Protein AF-A0A2R6AC79-F1 (afdb_monomer)

pLDDT: mean 84.46, std 10.65, range [37.09, 95.75]

Organism: NCBI:txid1978156

Radius of gyration: 19.35 Å; Cα contacts (8 Å, |Δi|>4): 70; chains: 1; bounding box: 41×44×39 Å

Sequence (131 aa):
MLLIPRFFLTGAALAYVLARVIGFLVTGPPVYKMGLLKVDIKSYVKILLTSVSVILSVLLVENLTRFAWWLLPLYLIIGSISGILMAKIVRLFNEDDYETIMDALPKELRLFAKYLWLKLDFPLPSSKKDA

Structure (mmCIF, N/CA/C/O backbone):
data_AF-A0A2R6AC79-F1
#
_entry.id   AF-A0A2R6AC79-F1
#
loop_
_atom_site.group_PDB
_atom_site.id
_atom_site.type_symbol
_atom_site.label_atom_id
_atom_site.label_alt_id
_atom_site.label_comp_id
_atom_site.label_asym_id
_atom_site.label_entity_id
_atom_site.label_seq_id
_atom_site.pdbx_PDB_ins_code
_atom_site.Cartn_x
_atom_site.Cartn_y
_atom_site.Cartn_z
_atom_site.occupancy
_atom_site.B_iso_or_equiv
_atom_site.auth_seq_id
_atom_site.auth_comp_id
_atom_site.auth_asym_id
_atom_site.auth_atom_id
_atom_site.pdbx_PDB_model_num
ATOM 1 N N . MET A 1 1 ? 3.717 24.393 -10.663 1.00 54.47 1 MET A N 1
ATOM 2 C CA . MET A 1 1 ? 4.168 24.398 -12.076 1.00 54.47 1 MET A CA 1
ATOM 3 C C . MET A 1 1 ? 5.654 24.062 -12.278 1.00 54.47 1 MET A C 1
ATOM 5 O O . MET A 1 1 ? 6.033 23.852 -13.416 1.00 54.47 1 MET A O 1
ATOM 9 N N . LEU A 1 2 ? 6.485 23.921 -11.230 1.00 65.06 2 LEU A N 1
ATOM 10 C CA . LEU A 1 2 ? 7.940 23.709 -11.376 1.00 65.06 2 LEU A CA 1
ATOM 11 C C . LEU A 1 2 ? 8.381 22.369 -12.014 1.00 65.06 2 LEU A C 1
ATOM 13 O O . LEU A 1 2 ? 9.439 22.326 -12.629 1.00 65.06 2 LEU A O 1
ATOM 17 N N . LEU A 1 3 ? 7.609 21.278 -11.883 1.00 62.75 3 LEU A N 1
ATOM 18 C CA . LEU A 1 3 ? 8.014 19.947 -12.383 1.00 62.75 3 LEU A CA 1
ATOM 19 C C . LEU A 1 3 ? 7.627 19.675 -13.848 1.00 62.75 3 LEU A C 1
ATOM 21 O O . LEU A 1 3 ? 8.265 18.859 -14.511 1.00 62.75 3 LEU A O 1
ATOM 25 N N . ILE A 1 4 ? 6.589 20.345 -14.356 1.00 64.94 4 ILE A N 1
ATOM 26 C CA . ILE A 1 4 ? 6.013 20.083 -15.687 1.00 64.94 4 ILE A CA 1
ATOM 27 C C . ILE A 1 4 ? 7.007 20.386 -16.825 1.00 64.94 4 ILE A C 1
ATOM 29 O O . ILE A 1 4 ? 7.133 19.548 -17.713 1.00 64.94 4 ILE A O 1
ATOM 33 N N . PRO A 1 5 ? 7.781 21.490 -16.798 1.00 72.69 5 PRO A N 1
ATOM 34 C CA . PRO A 1 5 ? 8.714 21.804 -17.881 1.00 72.69 5 PRO A CA 1
ATOM 35 C C . PRO A 1 5 ? 9.857 20.793 -18.030 1.00 72.69 5 PRO A C 1
ATOM 37 O O . PRO A 1 5 ? 10.443 20.691 -19.100 1.00 72.69 5 PRO A O 1
ATOM 40 N N . ARG A 1 6 ? 10.200 20.063 -16.958 1.00 75.25 6 ARG A N 1
ATOM 41 C CA . ARG A 1 6 ? 11.375 19.177 -16.916 1.00 75.25 6 ARG A CA 1
ATOM 42 C C . ARG A 1 6 ? 11.030 17.694 -17.043 1.00 75.25 6 ARG A C 1
ATOM 44 O O . ARG A 1 6 ? 11.844 16.927 -17.539 1.00 75.25 6 ARG A O 1
ATOM 51 N N . PHE A 1 7 ? 9.835 17.299 -16.605 1.00 79.06 7 PHE A N 1
ATOM 52 C CA . PHE A 1 7 ? 9.407 15.897 -16.558 1.00 79.06 7 PHE A CA 1
ATOM 53 C C . PHE A 1 7 ? 8.076 15.637 -17.285 1.00 79.06 7 PHE A C 1
ATOM 55 O O . PHE A 1 7 ? 7.548 14.530 -17.195 1.00 79.06 7 PHE A O 1
ATOM 62 N N . PHE A 1 8 ? 7.520 16.636 -17.985 1.00 83.56 8 PHE A N 1
ATOM 63 C CA . PHE A 1 8 ? 6.291 16.545 -18.785 1.00 83.56 8 PHE A CA 1
ATOM 64 C C . PHE A 1 8 ? 5.143 15.834 -18.036 1.00 83.56 8 PHE A C 1
ATOM 66 O O . PHE A 1 8 ? 4.748 16.261 -16.947 1.00 83.56 8 PHE A O 1
ATOM 73 N N . LEU A 1 9 ? 4.626 14.737 -18.601 1.00 84.12 9 LEU A N 1
ATOM 74 C CA . LEU A 1 9 ? 3.552 13.907 -18.046 1.00 84.12 9 LEU A CA 1
ATOM 75 C C . LEU A 1 9 ? 3.905 13.325 -16.671 1.00 84.12 9 LEU A C 1
ATOM 77 O O . LEU A 1 9 ? 3.085 13.376 -15.755 1.00 84.12 9 LEU A O 1
ATOM 81 N N . THR A 1 10 ? 5.136 12.845 -16.489 1.00 86.38 10 THR A N 1
ATOM 82 C CA . THR A 1 10 ? 5.609 12.323 -15.198 1.00 86.38 10 THR A CA 1
ATOM 83 C C . THR A 1 10 ? 5.655 13.431 -14.149 1.00 86.38 10 THR A C 1
ATOM 85 O O . THR A 1 10 ? 5.266 13.226 -13.001 1.00 86.38 10 THR A O 1
ATOM 88 N N . GLY A 1 11 ? 6.059 14.638 -14.554 1.00 85.06 11 GLY A N 1
ATOM 89 C C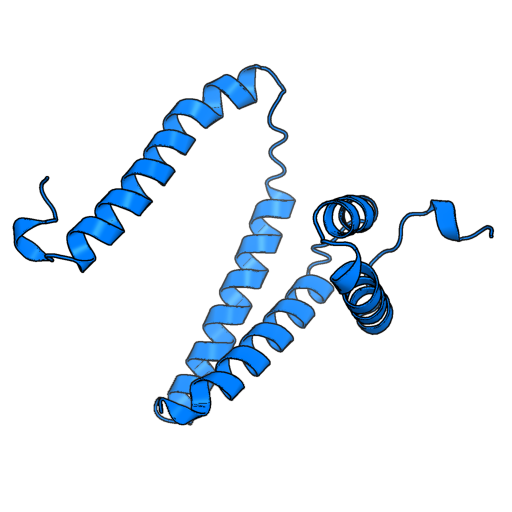A . GLY A 1 11 ? 6.055 15.821 -13.695 1.00 85.06 11 GLY A CA 1
ATOM 90 C C . GLY A 1 11 ? 4.652 16.225 -13.248 1.00 85.06 11 GLY A C 1
ATOM 91 O O . GLY A 1 11 ? 4.461 16.580 -12.084 1.00 85.06 11 GLY A O 1
ATOM 92 N N . ALA A 1 12 ? 3.665 16.135 -14.142 1.00 86.25 12 ALA A N 1
ATOM 93 C CA . ALA A 1 12 ? 2.263 16.391 -13.816 1.00 86.25 12 ALA A CA 1
ATOM 94 C C . ALA A 1 12 ? 1.690 15.334 -12.854 1.00 86.25 12 ALA A C 1
ATOM 96 O O . ALA A 1 12 ? 1.057 15.695 -11.861 1.00 86.25 12 ALA A O 1
ATOM 97 N N . ALA A 1 13 ? 1.968 14.047 -13.090 1.00 88.06 13 ALA A N 1
ATOM 98 C CA . ALA A 1 13 ? 1.549 12.959 -12.205 1.00 88.06 13 ALA A CA 1
ATOM 99 C C . ALA A 1 13 ? 2.164 13.090 -10.799 1.00 88.06 13 ALA A C 1
ATOM 101 O O . ALA A 1 13 ? 1.452 12.998 -9.798 1.00 88.06 13 ALA A O 1
ATOM 102 N N . LEU A 1 14 ? 3.464 13.389 -10.712 1.00 87.62 14 LEU A N 1
ATOM 103 C CA . LEU A 1 14 ? 4.142 13.645 -9.438 1.00 87.62 14 LEU A CA 1
ATOM 104 C C . LEU A 1 14 ? 3.549 14.852 -8.713 1.00 87.62 14 LEU A C 1
ATOM 106 O O . LEU A 1 14 ? 3.262 14.770 -7.521 1.00 87.62 14 LEU A O 1
ATOM 110 N N . ALA A 1 15 ? 3.322 15.960 -9.422 1.00 88.56 15 ALA A N 1
ATOM 111 C CA . ALA A 1 15 ? 2.723 17.154 -8.834 1.00 88.56 15 ALA A CA 1
ATOM 112 C C . ALA A 1 15 ? 1.326 16.873 -8.262 1.00 88.56 15 ALA A C 1
ATOM 114 O O . ALA A 1 15 ? 0.998 17.373 -7.188 1.00 88.56 15 ALA A O 1
ATOM 115 N N . TYR A 1 16 ? 0.529 16.046 -8.940 1.00 90.31 16 TYR A N 1
ATOM 116 C CA . TYR A 1 16 ? -0.791 15.645 -8.466 1.00 90.31 16 TYR A CA 1
ATOM 117 C C . TYR A 1 16 ? -0.735 14.850 -7.157 1.00 90.31 16 TYR A C 1
ATOM 119 O O . TYR A 1 16 ? -1.449 15.160 -6.201 1.00 90.31 16 TYR A O 1
ATOM 127 N N . VAL A 1 17 ? 0.141 13.844 -7.095 1.00 91.19 17 VAL A N 1
ATOM 128 C CA . VAL A 1 17 ? 0.322 13.029 -5.887 1.00 91.19 17 VAL A CA 1
ATOM 129 C C . VAL A 1 17 ? 0.840 13.892 -4.738 1.00 91.19 17 VAL A C 1
ATOM 131 O O . VAL A 1 17 ? 0.280 13.846 -3.644 1.00 91.19 17 VAL A O 1
ATOM 134 N N . LEU A 1 18 ? 1.839 14.742 -4.991 1.00 92.25 18 LEU A N 1
ATOM 135 C CA . LEU A 1 18 ? 2.374 15.666 -3.989 1.00 92.25 18 LEU A CA 1
ATOM 136 C C . LEU A 1 18 ? 1.306 16.636 -3.478 1.00 92.25 18 LEU A C 1
ATOM 138 O O . LEU A 1 18 ? 1.214 16.849 -2.273 1.00 92.25 18 LEU A O 1
ATOM 142 N N . ALA A 1 19 ? 0.461 17.177 -4.357 1.00 91.56 19 ALA A N 1
ATOM 143 C CA . ALA A 1 19 ? -0.633 18.054 -3.954 1.00 91.56 19 ALA A CA 1
ATOM 144 C C . ALA A 1 19 ? -1.624 17.345 -3.016 1.00 91.56 19 ALA A C 1
ATOM 146 O O . ALA A 1 19 ? -2.035 17.932 -2.017 1.00 91.56 19 ALA A O 1
ATOM 147 N N . ARG A 1 20 ? -1.964 16.074 -3.278 1.00 91.56 20 ARG A N 1
ATOM 148 C CA . ARG A 1 20 ? -2.814 15.273 -2.378 1.00 91.56 20 ARG A CA 1
ATOM 149 C C . ARG A 1 20 ? -2.150 15.013 -1.028 1.00 91.56 20 ARG A C 1
ATOM 151 O O . ARG A 1 20 ? -2.812 15.136 -0.001 1.00 91.56 20 ARG A O 1
ATOM 158 N N . VAL A 1 21 ? -0.858 14.682 -1.022 1.00 92.31 21 VAL A N 1
ATOM 159 C CA . VAL A 1 21 ? -0.100 14.450 0.219 1.00 92.31 21 VAL A CA 1
ATOM 160 C C . VAL A 1 21 ? -0.035 15.726 1.054 1.00 92.31 21 VAL A C 1
ATOM 162 O O . VAL A 1 21 ? -0.338 15.693 2.242 1.00 92.31 21 VAL A O 1
ATOM 165 N N . ILE A 1 22 ? 0.293 16.863 0.436 1.00 93.19 22 ILE A N 1
ATOM 166 C CA . ILE A 1 22 ? 0.326 18.164 1.114 1.00 93.19 22 ILE A CA 1
ATOM 167 C C . ILE A 1 22 ? -1.068 18.533 1.625 1.00 93.19 22 ILE A C 1
ATOM 169 O O . ILE A 1 22 ? -1.199 18.935 2.776 1.00 93.19 22 ILE A O 1
ATOM 173 N N . GLY A 1 23 ? -2.10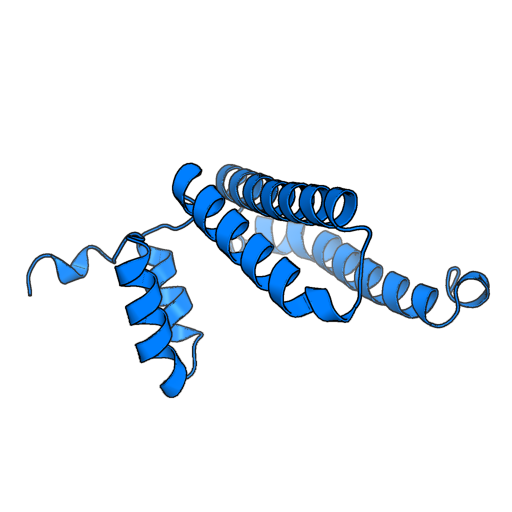9 18.346 0.809 1.00 90.69 23 GLY A N 1
ATOM 174 C CA . GLY A 1 23 ? -3.493 18.568 1.223 1.00 90.69 23 GLY A CA 1
ATOM 175 C C . GLY A 1 23 ? -3.837 17.773 2.480 1.00 90.69 23 GLY A C 1
ATOM 176 O O . GLY A 1 23 ? -4.279 18.356 3.465 1.00 90.69 23 GLY A O 1
ATOM 177 N N . PHE A 1 24 ? -3.528 16.474 2.490 1.00 89.25 24 PHE A N 1
ATOM 178 C CA . PHE A 1 24 ? -3.726 15.618 3.658 1.00 89.25 24 PHE A CA 1
ATOM 179 C C . PHE A 1 24 ? -2.908 16.069 4.876 1.00 89.25 24 PHE A C 1
ATOM 181 O O . PHE A 1 24 ? -3.428 16.067 5.987 1.00 89.25 24 PHE A O 1
ATOM 188 N N . LEU A 1 25 ? -1.654 16.496 4.698 1.00 89.12 25 LEU A N 1
ATOM 189 C CA . LEU A 1 25 ? -0.814 17.005 5.791 1.00 89.12 25 LEU A CA 1
ATOM 190 C C . LEU A 1 25 ? -1.346 18.312 6.390 1.00 89.12 25 LEU A C 1
ATOM 192 O O . LEU A 1 25 ? -1.180 18.542 7.584 1.00 89.12 25 LEU A O 1
ATOM 196 N N . VAL A 1 26 ? -1.990 19.157 5.585 1.00 92.25 26 VAL A N 1
ATOM 197 C CA . VAL A 1 26 ? -2.604 20.408 6.050 1.00 92.25 26 VAL A CA 1
ATOM 198 C C . VAL A 1 26 ? -3.933 20.137 6.759 1.00 92.25 26 VAL A C 1
ATOM 200 O O . VAL A 1 26 ? -4.200 20.729 7.804 1.00 92.25 26 VAL A O 1
ATOM 203 N N . THR A 1 27 ? -4.763 19.228 6.238 1.00 88.06 27 THR A N 1
ATOM 204 C CA . THR A 1 27 ? -6.089 18.924 6.809 1.00 88.06 27 THR A CA 1
ATOM 205 C C . THR A 1 27 ? -6.050 17.910 7.949 1.00 88.06 27 THR A C 1
ATOM 207 O O . THR A 1 27 ? -6.926 17.916 8.809 1.00 88.06 27 THR A O 1
ATOM 210 N N . GLY A 1 28 ? -5.044 17.040 7.982 1.00 84.75 28 GLY A N 1
ATOM 211 C CA . GLY A 1 28 ? -4.904 15.963 8.959 1.00 84.75 28 GLY A CA 1
ATOM 212 C C . GLY A 1 28 ? -4.830 16.452 10.410 1.00 84.75 28 GLY A C 1
ATOM 213 O O . GLY A 1 28 ? -5.617 15.977 11.227 1.00 84.75 28 GLY A O 1
ATOM 214 N N . PRO A 1 29 ? -3.955 17.416 10.765 1.00 84.69 29 PRO A N 1
ATOM 215 C CA . PRO A 1 29 ? -3.823 17.885 12.144 1.00 84.69 29 PRO A CA 1
ATOM 216 C C . PRO A 1 29 ? -5.099 18.534 12.712 1.00 84.69 29 PRO A C 1
ATOM 218 O O . PRO A 1 29 ? -5.449 18.212 13.848 1.00 84.69 29 PRO A O 1
ATOM 221 N N . PRO A 1 30 ? -5.832 19.401 11.980 1.00 84.38 30 PRO A N 1
ATOM 222 C CA . PRO A 1 30 ? -7.142 19.886 12.420 1.00 84.38 30 PRO A CA 1
ATOM 223 C C . PRO A 1 30 ? -8.155 18.764 12.684 1.00 84.38 30 PRO A C 1
ATOM 225 O O . PRO A 1 30 ? -8.776 18.748 13.743 1.00 84.38 30 PRO A O 1
ATOM 228 N N . VAL A 1 31 ? -8.279 17.794 11.771 1.00 85.38 31 VAL A N 1
ATOM 229 C CA . VAL A 1 31 ? -9.219 16.663 11.904 1.00 85.38 31 VAL A CA 1
ATOM 230 C C . VAL A 1 31 ? -8.824 15.742 13.065 1.00 85.38 31 VAL A C 1
ATOM 232 O O . VAL A 1 31 ? -9.684 15.264 13.804 1.00 85.38 31 VAL A O 1
ATOM 235 N N . TYR A 1 32 ? -7.521 15.549 13.287 1.00 82.81 32 TYR A N 1
ATOM 236 C CA . TYR A 1 32 ? -6.991 14.828 14.444 1.00 82.81 32 TYR A CA 1
ATOM 237 C C . TYR A 1 32 ? -7.329 15.528 15.763 1.00 82.81 32 TYR A C 1
ATOM 239 O O . TYR A 1 32 ? -7.817 14.887 16.690 1.00 82.81 32 TYR A O 1
ATOM 247 N N . LYS A 1 33 ? -7.144 16.853 15.842 1.00 81.75 33 LYS A N 1
ATOM 248 C CA . LYS A 1 33 ? -7.503 17.644 17.033 1.00 81.75 33 LYS A CA 1
ATOM 249 C C . LYS A 1 33 ? -8.999 17.596 17.352 1.00 81.75 33 LYS A C 1
ATOM 251 O O . LYS A 1 33 ? -9.362 17.713 18.515 1.00 81.75 33 LYS A O 1
ATOM 256 N N . MET A 1 34 ? -9.851 17.402 16.346 1.00 85.31 34 MET A N 1
ATOM 257 C CA . MET A 1 34 ? -11.299 17.226 16.514 1.00 85.31 34 MET A CA 1
ATOM 258 C C . MET A 1 34 ? -11.694 15.812 16.977 1.00 85.31 34 MET A C 1
ATOM 260 O O . MET A 1 34 ? -12.878 15.538 17.139 1.00 85.31 34 MET A O 1
ATOM 264 N N . GLY A 1 35 ? -10.733 14.900 17.175 1.00 80.69 35 GLY A N 1
ATOM 265 C CA . GLY A 1 35 ? -10.989 13.523 17.609 1.00 80.69 35 GLY A CA 1
ATOM 266 C C . GLY A 1 35 ? -11.591 12.617 16.529 1.00 80.69 35 GLY A C 1
ATOM 267 O O . GLY A 1 35 ? -11.910 11.466 16.810 1.00 80.69 35 GLY A O 1
ATOM 268 N N . LEU A 1 36 ? -11.724 13.110 15.294 1.00 78.56 36 LEU A N 1
ATOM 269 C CA . LEU A 1 36 ? -12.305 12.377 14.163 1.00 78.56 36 LEU A CA 1
ATOM 270 C C . LEU A 1 36 ? -11.307 11.414 13.500 1.00 78.56 36 LEU A C 1
ATOM 272 O O . LEU A 1 36 ? -11.708 10.521 12.760 1.00 78.56 36 LEU A O 1
ATOM 276 N N . LEU A 1 37 ? -10.006 11.589 13.754 1.00 76.50 37 LEU A N 1
ATOM 277 C CA . LEU A 1 37 ? -8.941 10.743 13.218 1.00 76.50 37 LEU A CA 1
ATOM 278 C C . LEU A 1 37 ? -8.252 9.990 14.362 1.00 76.50 37 LEU A C 1
ATOM 280 O O . LEU A 1 37 ? -7.580 10.599 15.193 1.00 76.50 37 LEU A O 1
ATOM 284 N N . LYS A 1 38 ? -8.366 8.659 14.385 1.00 77.06 38 LYS A N 1
ATOM 285 C CA . LYS A 1 38 ? -7.629 7.808 15.328 1.00 77.06 38 LYS A CA 1
ATOM 286 C C . LYS A 1 38 ? -6.330 7.340 14.674 1.00 77.06 38 LYS A C 1
ATOM 288 O O . LYS A 1 38 ? -6.348 6.521 13.761 1.00 77.06 38 LYS A O 1
ATOM 293 N N . VAL A 1 39 ? -5.199 7.877 15.127 1.00 76.81 39 VAL A N 1
ATOM 294 C CA . VAL A 1 39 ? -3.871 7.514 14.608 1.00 76.81 39 VAL A CA 1
ATOM 295 C C . VAL A 1 39 ? -3.291 6.405 15.475 1.00 76.81 39 VAL A C 1
ATOM 297 O O . VAL A 1 39 ? -2.825 6.660 16.583 1.00 76.81 39 VAL A O 1
ATOM 300 N N . ASP A 1 40 ? -3.295 5.173 14.968 1.00 83.31 40 ASP A N 1
ATOM 301 C CA . ASP A 1 40 ? -2.560 4.072 15.590 1.00 83.31 40 ASP A CA 1
ATOM 302 C C . ASP A 1 40 ? -1.217 3.855 14.884 1.00 83.31 40 ASP A C 1
ATOM 304 O O . ASP A 1 40 ? -1.118 3.173 13.862 1.00 83.31 40 ASP A O 1
ATOM 308 N N . ILE A 1 41 ? -0.160 4.436 15.460 1.00 86.44 41 ILE A N 1
ATOM 309 C CA . ILE A 1 41 ? 1.216 4.343 14.951 1.00 86.44 41 ILE A CA 1
ATOM 310 C C . ILE A 1 41 ? 1.646 2.883 14.782 1.00 86.44 41 ILE A C 1
ATOM 312 O O . ILE A 1 41 ? 2.350 2.567 13.821 1.00 86.44 41 ILE A O 1
ATOM 316 N N . LYS A 1 42 ? 1.208 1.974 15.666 1.00 87.12 42 LYS A N 1
ATOM 317 C CA . LYS A 1 42 ? 1.570 0.557 15.553 1.00 87.12 42 LYS A CA 1
ATOM 318 C C . LYS A 1 42 ? 1.023 -0.013 14.254 1.00 87.12 42 LYS A C 1
ATOM 320 O O . LYS A 1 42 ? 1.790 -0.588 13.488 1.00 87.12 42 LYS A O 1
ATOM 325 N N . SER A 1 43 ? -0.256 0.208 13.970 1.00 86.38 43 SER A N 1
ATOM 326 C CA . SER A 1 43 ? -0.885 -0.229 12.722 1.00 86.38 43 SER A CA 1
ATOM 327 C C . SER A 1 43 ? -0.203 0.368 11.484 1.00 86.38 43 SER A C 1
ATOM 329 O O . SER A 1 43 ? 0.073 -0.366 10.536 1.00 86.38 43 SER A O 1
ATOM 331 N N . TYR A 1 44 ? 0.208 1.641 11.510 1.00 88.19 44 TYR A N 1
ATOM 332 C CA . TYR A 1 44 ? 0.988 2.229 10.408 1.00 88.19 44 TYR A CA 1
ATOM 333 C C . TYR A 1 44 ? 2.332 1.533 10.178 1.00 88.19 44 TYR A C 1
ATOM 335 O O . TYR A 1 44 ? 2.686 1.242 9.034 1.00 88.19 44 TYR A O 1
ATOM 343 N N . VAL A 1 45 ? 3.071 1.221 11.246 1.00 91.12 45 VAL A N 1
ATOM 344 C CA . VAL A 1 45 ? 4.338 0.480 11.139 1.00 91.12 45 VAL A CA 1
ATOM 345 C C . VAL A 1 45 ? 4.100 -0.910 10.546 1.00 91.12 45 VAL A C 1
ATOM 347 O O . VAL A 1 45 ? 4.863 -1.342 9.683 1.00 91.12 45 VAL A O 1
ATOM 350 N N . LYS A 1 46 ? 3.017 -1.593 10.939 1.00 92.06 46 LYS A N 1
ATOM 351 C CA . LYS A 1 46 ? 2.646 -2.900 10.378 1.00 92.06 46 LYS A CA 1
ATOM 352 C C . LYS A 1 46 ? 2.376 -2.835 8.868 1.00 92.06 46 LYS A C 1
ATOM 354 O O . LYS A 1 46 ? 2.863 -3.685 8.119 1.00 92.06 46 LYS A O 1
ATOM 359 N N . ILE A 1 47 ? 1.639 -1.817 8.414 1.00 91.94 47 ILE A N 1
ATOM 360 C CA . ILE A 1 47 ? 1.357 -1.574 6.987 1.00 91.94 47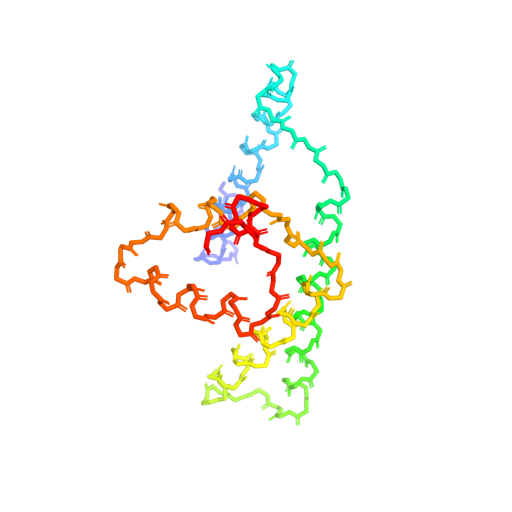 ILE A CA 1
ATOM 361 C C . ILE A 1 47 ? 2.654 -1.295 6.226 1.00 91.94 47 ILE A C 1
ATOM 363 O O . ILE A 1 47 ? 2.866 -1.842 5.140 1.00 91.94 47 ILE A O 1
ATOM 367 N N . LEU A 1 48 ? 3.535 -0.474 6.802 1.00 92.88 48 LEU A N 1
ATOM 368 C CA . LEU A 1 48 ? 4.810 -0.117 6.190 1.00 92.88 48 LEU A CA 1
ATOM 369 C C . LEU A 1 48 ? 5.708 -1.349 6.043 1.00 92.88 48 LEU A C 1
ATOM 371 O O . LEU A 1 48 ? 6.207 -1.603 4.951 1.00 92.88 48 LEU A O 1
ATOM 375 N N . LEU A 1 49 ? 5.845 -2.161 7.094 1.00 92.56 49 LEU A N 1
ATOM 376 C CA . LEU A 1 49 ? 6.593 -3.423 7.056 1.00 92.56 49 LEU A CA 1
ATOM 377 C C . LEU A 1 49 ? 6.051 -4.389 5.998 1.00 92.56 49 LEU A C 1
ATOM 379 O O . LEU A 1 49 ? 6.821 -4.980 5.241 1.00 92.56 49 LEU A O 1
ATOM 383 N N . THR A 1 50 ? 4.727 -4.519 5.919 1.00 93.19 50 THR A N 1
ATOM 384 C CA . THR A 1 50 ? 4.065 -5.369 4.920 1.00 93.19 50 THR A CA 1
ATOM 385 C C . THR A 1 50 ? 4.358 -4.874 3.504 1.00 93.19 50 THR A C 1
ATOM 387 O O . THR A 1 50 ? 4.773 -5.654 2.650 1.00 93.19 50 THR A O 1
ATOM 390 N N . SER A 1 51 ? 4.233 -3.568 3.267 1.00 94.06 51 SER A N 1
ATOM 391 C CA . SER A 1 51 ? 4.512 -2.945 1.966 1.00 94.06 51 SER A CA 1
ATOM 392 C C . SER A 1 51 ? 5.976 -3.095 1.549 1.00 94.06 51 SER A C 1
ATOM 394 O O . SER A 1 51 ? 6.261 -3.460 0.410 1.00 94.06 51 SER A O 1
ATOM 396 N N . VAL A 1 52 ? 6.915 -2.866 2.474 1.00 93.94 52 VAL A N 1
ATOM 397 C CA . VAL A 1 52 ? 8.353 -3.037 2.219 1.00 93.94 52 VAL A CA 1
ATOM 398 C C . VAL A 1 52 ? 8.671 -4.488 1.871 1.00 93.94 52 VAL A C 1
ATOM 400 O O . VAL A 1 52 ? 9.418 -4.729 0.928 1.00 93.94 52 VAL A O 1
ATOM 403 N N . SER A 1 53 ? 8.071 -5.457 2.568 1.00 93.88 53 SER A N 1
ATOM 404 C CA . SER A 1 53 ? 8.238 -6.877 2.245 1.00 93.88 53 SER A CA 1
ATOM 405 C C . SER A 1 53 ? 7.790 -7.197 0.818 1.00 93.88 53 SER A C 1
ATOM 407 O O . SER A 1 53 ? 8.537 -7.845 0.091 1.00 93.88 53 SER A O 1
ATOM 409 N N . VAL A 1 54 ? 6.627 -6.697 0.383 1.00 95.75 54 VAL A N 1
ATOM 410 C CA . VAL A 1 54 ? 6.150 -6.880 -1.000 1.00 95.75 54 VAL A CA 1
ATOM 411 C C . VAL A 1 54 ? 7.153 -6.323 -2.007 1.00 95.75 54 VAL A C 1
ATOM 413 O O . VAL A 1 54 ? 7.517 -7.021 -2.952 1.00 95.75 54 VAL A O 1
ATOM 416 N N . ILE A 1 55 ? 7.621 -5.091 -1.790 1.00 93.81 55 ILE A N 1
ATOM 417 C CA . ILE A 1 55 ? 8.580 -4.427 -2.681 1.00 93.81 55 ILE A CA 1
ATOM 418 C C . ILE A 1 55 ? 9.873 -5.238 -2.771 1.00 93.81 55 ILE A C 1
ATOM 420 O O . ILE A 1 55 ? 10.328 -5.535 -3.872 1.00 93.81 55 ILE A O 1
ATOM 424 N N . LEU A 1 56 ? 10.443 -5.636 -1.632 1.00 95.00 56 LEU A N 1
ATOM 425 C CA . LEU A 1 56 ? 11.677 -6.419 -1.596 1.00 95.00 56 LEU A CA 1
ATOM 426 C C . LEU A 1 56 ? 11.512 -7.768 -2.297 1.00 95.00 56 LEU A C 1
ATOM 428 O O . LEU A 1 56 ? 12.368 -8.143 -3.094 1.00 95.00 56 LEU A O 1
ATOM 432 N N . SER A 1 57 ? 10.408 -8.473 -2.053 1.00 92.94 57 SER A N 1
ATOM 433 C CA . SER A 1 57 ? 10.129 -9.754 -2.703 1.00 92.94 57 SER A CA 1
ATOM 434 C C . SER A 1 57 ? 10.032 -9.610 -4.219 1.00 92.94 57 SER A C 1
ATOM 436 O O . SER A 1 57 ? 10.656 -10.381 -4.947 1.00 92.94 57 SER A O 1
ATOM 438 N N . VAL A 1 58 ? 9.296 -8.608 -4.710 1.00 93.69 58 VAL A N 1
ATOM 439 C CA . VAL A 1 58 ? 9.165 -8.363 -6.154 1.00 93.69 58 VAL A CA 1
ATOM 440 C C . VAL A 1 58 ? 10.510 -7.973 -6.766 1.00 93.69 58 VAL A C 1
ATOM 442 O O . VAL A 1 58 ? 10.885 -8.559 -7.778 1.00 93.69 58 VAL A O 1
ATOM 445 N N . LEU A 1 59 ? 11.271 -7.077 -6.130 1.00 92.69 59 LEU A N 1
ATOM 446 C CA . LEU A 1 59 ? 12.595 -6.660 -6.610 1.00 92.69 59 LEU A CA 1
ATOM 447 C C . LEU A 1 59 ? 13.592 -7.823 -6.665 1.00 92.69 59 LEU A C 1
ATOM 449 O O . LEU A 1 59 ? 14.369 -7.923 -7.612 1.00 92.69 59 LEU A O 1
ATOM 453 N N . LEU A 1 60 ? 13.574 -8.724 -5.678 1.00 93.00 60 LEU A N 1
ATOM 454 C CA . LEU A 1 60 ? 14.425 -9.916 -5.689 1.00 93.00 60 LEU A CA 1
ATOM 455 C C . LEU A 1 60 ? 14.102 -10.815 -6.882 1.00 93.00 60 LEU A C 1
ATOM 457 O O . LEU A 1 60 ? 15.011 -11.275 -7.574 1.00 93.00 60 LEU A O 1
ATOM 461 N N . VAL A 1 61 ? 12.817 -11.041 -7.154 1.00 91.19 61 VAL A N 1
ATOM 462 C CA . VAL A 1 61 ? 12.399 -11.870 -8.291 1.00 91.19 61 VAL A CA 1
ATOM 463 C C . VAL A 1 61 ? 12.718 -11.176 -9.608 1.00 91.19 61 VAL A C 1
ATOM 465 O O . VAL A 1 61 ? 13.213 -11.824 -10.529 1.00 91.19 61 VAL A O 1
ATOM 468 N N . GLU A 1 62 ? 12.488 -9.871 -9.704 1.00 91.50 62 GLU A N 1
ATOM 469 C CA . GLU A 1 62 ? 12.844 -9.059 -10.868 1.00 91.50 62 GLU A CA 1
ATOM 470 C C . GLU A 1 62 ? 14.342 -9.152 -11.179 1.00 91.50 62 GLU A C 1
ATOM 472 O O . GLU A 1 62 ? 14.721 -9.406 -12.326 1.00 91.50 62 GLU A O 1
ATOM 477 N N . ASN A 1 63 ? 15.188 -9.039 -10.153 1.00 91.19 63 ASN A N 1
ATOM 478 C CA . ASN A 1 63 ? 16.637 -9.145 -10.285 1.00 91.19 63 ASN A CA 1
ATOM 479 C C . ASN A 1 63 ? 17.079 -10.535 -10.781 1.00 91.19 63 ASN A C 1
ATOM 481 O O . ASN A 1 63 ? 17.975 -10.639 -11.616 1.00 91.19 63 ASN A O 1
ATOM 485 N N . LEU A 1 64 ? 16.429 -11.608 -10.316 1.00 89.38 64 LEU A N 1
ATOM 486 C CA . LEU A 1 64 ? 16.726 -12.981 -10.749 1.00 89.38 64 LEU A CA 1
ATOM 487 C C . LEU A 1 64 ? 16.250 -13.275 -12.176 1.00 89.38 64 LEU A C 1
ATOM 489 O O . LEU A 1 64 ? 16.917 -13.981 -12.928 1.00 89.38 64 LEU A O 1
ATOM 493 N N . THR A 1 65 ? 15.087 -12.747 -12.544 1.00 86.81 65 THR A N 1
ATOM 494 C CA . THR A 1 65 ? 14.425 -13.047 -13.823 1.00 86.81 65 THR A CA 1
ATOM 495 C C . THR A 1 65 ? 14.814 -12.091 -14.948 1.00 86.81 65 THR A C 1
ATOM 497 O O . THR A 1 65 ? 14.442 -12.348 -16.090 1.00 86.81 65 THR A O 1
ATOM 500 N N . ARG A 1 66 ? 15.582 -11.029 -14.644 1.00 82.69 66 ARG A N 1
ATOM 501 C CA . ARG A 1 66 ? 15.933 -9.932 -15.562 1.00 82.69 66 ARG A CA 1
ATOM 502 C C . ARG A 1 66 ? 14.689 -9.382 -16.258 1.00 82.69 66 ARG A C 1
ATOM 504 O O . ARG A 1 66 ? 14.509 -9.617 -17.447 1.00 82.69 66 ARG A O 1
ATOM 511 N N . PHE A 1 67 ? 13.848 -8.707 -15.470 1.00 81.44 67 PHE A N 1
ATOM 512 C CA . PHE A 1 67 ? 12.594 -8.033 -15.840 1.00 81.44 67 PHE A CA 1
ATOM 513 C C . PHE A 1 67 ? 12.088 -8.283 -17.271 1.00 81.44 67 PHE A C 1
ATOM 515 O O . PHE A 1 67 ? 12.619 -7.748 -18.247 1.00 81.44 67 PHE A O 1
ATOM 522 N N . ALA A 1 68 ? 10.978 -9.010 -17.388 1.00 85.50 68 ALA A N 1
ATOM 523 C CA . ALA A 1 68 ? 10.294 -9.191 -18.661 1.00 85.50 68 ALA A CA 1
ATOM 524 C C . ALA A 1 68 ? 8.797 -8.897 -18.537 1.00 85.50 68 ALA A C 1
ATOM 526 O O . ALA A 1 68 ? 8.129 -9.340 -17.604 1.00 85.50 68 ALA A O 1
ATOM 527 N N . TRP A 1 69 ? 8.246 -8.183 -19.518 1.00 87.50 69 TRP A N 1
ATOM 528 C CA . TRP A 1 69 ? 6.867 -7.683 -19.477 1.00 87.50 69 TRP A CA 1
ATOM 529 C C . TRP A 1 69 ? 5.809 -8.794 -19.384 1.00 87.50 69 TRP A C 1
ATOM 531 O O . TRP A 1 69 ? 4.799 -8.653 -18.703 1.00 87.50 69 TRP A O 1
ATOM 541 N N . TRP A 1 70 ? 6.059 -9.948 -20.000 1.00 90.44 70 TRP A N 1
ATOM 542 C CA . TRP A 1 70 ? 5.172 -11.113 -19.912 1.00 90.44 70 TRP A CA 1
ATOM 543 C C . TRP A 1 70 ? 5.136 -11.781 -18.521 1.00 90.44 70 TRP A C 1
ATOM 545 O O . TRP A 1 70 ? 4.242 -12.577 -18.254 1.00 90.44 70 TRP A O 1
ATOM 555 N N . LEU A 1 71 ? 6.070 -11.444 -17.619 1.00 90.56 71 LEU A N 1
ATOM 556 C CA . LEU A 1 71 ? 6.164 -11.972 -16.254 1.00 90.56 71 LEU A CA 1
ATOM 557 C C . LEU A 1 71 ? 5.419 -11.072 -15.260 1.00 90.56 71 LEU A C 1
ATOM 559 O O . LEU A 1 71 ? 5.360 -11.397 -14.078 1.00 90.56 71 LEU A O 1
ATOM 563 N N . LEU A 1 72 ? 4.790 -9.982 -15.719 1.00 91.00 72 LEU A N 1
ATOM 564 C CA . LEU A 1 72 ? 3.942 -9.124 -14.886 1.00 91.00 72 LEU A CA 1
ATOM 565 C C . LEU A 1 72 ? 2.900 -9.904 -14.068 1.00 91.00 72 LEU A C 1
ATOM 567 O O . LEU A 1 72 ? 2.817 -9.656 -12.863 1.00 91.00 72 LEU A O 1
ATOM 571 N N . PRO A 1 73 ? 2.165 -10.887 -14.632 1.00 92.56 73 PRO A N 1
ATOM 572 C CA . PRO A 1 73 ? 1.244 -11.693 -13.836 1.00 92.56 73 PRO A CA 1
ATOM 573 C C . PRO A 1 73 ? 1.955 -12.448 -12.707 1.00 92.56 73 PRO A C 1
ATOM 575 O O . PRO A 1 73 ? 1.431 -12.537 -11.600 1.00 92.56 73 PRO A O 1
ATOM 578 N N . LEU A 1 74 ? 3.170 -12.943 -12.955 1.00 91.06 74 LEU A N 1
ATOM 579 C CA . LEU A 1 74 ? 3.960 -13.656 -11.956 1.00 91.06 74 LEU A CA 1
ATOM 580 C C . LEU A 1 74 ? 4.417 -12.720 -10.830 1.00 91.06 74 LEU A C 1
ATOM 582 O O . LEU A 1 74 ? 4.267 -13.067 -9.659 1.00 91.06 74 LEU A O 1
ATOM 586 N N . TYR A 1 75 ? 4.914 -11.522 -11.154 1.00 90.81 75 TYR A N 1
ATOM 587 C CA . TYR A 1 75 ? 5.304 -10.534 -10.142 1.00 90.81 75 TYR A CA 1
ATOM 588 C C . TYR A 1 75 ? 4.112 -10.105 -9.280 1.00 90.81 75 TYR A C 1
ATOM 590 O O . TYR A 1 75 ? 4.254 -9.973 -8.064 1.00 90.81 75 TYR A O 1
ATOM 598 N N . LEU A 1 76 ? 2.923 -9.956 -9.878 1.00 92.00 76 LEU A N 1
ATOM 599 C CA . LEU A 1 76 ? 1.692 -9.664 -9.139 1.00 92.00 76 LEU A CA 1
ATOM 600 C C . LEU A 1 76 ? 1.323 -10.793 -8.175 1.00 92.00 76 LEU A C 1
ATOM 602 O O . LEU A 1 76 ? 0.982 -10.521 -7.023 1.00 92.00 76 LEU A O 1
ATOM 606 N N . ILE A 1 77 ? 1.421 -12.051 -8.614 1.00 93.19 77 ILE A N 1
ATOM 607 C CA . ILE A 1 77 ? 1.150 -13.216 -7.762 1.00 93.19 77 ILE A CA 1
ATOM 608 C C . ILE A 1 77 ? 2.139 -13.256 -6.593 1.00 93.19 77 ILE A C 1
ATOM 610 O O . ILE A 1 77 ? 1.722 -13.379 -5.442 1.00 93.19 77 ILE A O 1
ATOM 614 N N . ILE A 1 78 ? 3.434 -13.097 -6.862 1.00 92.81 78 ILE A N 1
ATOM 615 C CA . ILE A 1 78 ? 4.479 -13.155 -5.833 1.00 92.81 78 ILE A CA 1
ATOM 616 C C . ILE A 1 78 ? 4.336 -12.003 -4.840 1.00 92.81 78 ILE A C 1
ATOM 618 O O . ILE A 1 78 ? 4.380 -12.230 -3.630 1.00 92.81 78 ILE A O 1
ATOM 622 N N . GLY A 1 79 ? 4.106 -10.785 -5.330 1.00 91.94 79 GLY A N 1
ATOM 623 C CA . GLY A 1 79 ? 3.850 -9.629 -4.479 1.00 91.94 79 GLY A CA 1
ATOM 624 C C . GLY A 1 79 ? 2.616 -9.833 -3.601 1.00 91.94 79 GLY A C 1
ATOM 625 O O . GLY A 1 79 ? 2.673 -9.587 -2.398 1.00 91.94 79 GLY A O 1
ATOM 626 N N . SER A 1 80 ? 1.533 -10.372 -4.166 1.00 91.31 80 SER A N 1
ATOM 627 C CA . SER A 1 80 ? 0.304 -10.667 -3.419 1.00 91.31 80 SER A CA 1
ATOM 628 C C . SER A 1 80 ? 0.536 -11.710 -2.325 1.00 91.31 80 SER A C 1
ATOM 630 O O . SER A 1 80 ? 0.157 -11.488 -1.177 1.00 91.31 80 SER A O 1
ATOM 632 N N . ILE A 1 81 ? 1.205 -12.822 -2.647 1.00 92.88 81 ILE A N 1
ATOM 633 C CA . ILE A 1 81 ? 1.527 -13.881 -1.678 1.00 92.88 81 ILE A CA 1
ATOM 634 C C . ILE A 1 81 ? 2.427 -13.333 -0.568 1.00 92.88 81 ILE A C 1
ATOM 636 O O . ILE A 1 81 ? 2.137 -13.536 0.610 1.00 92.88 81 ILE A O 1
ATOM 640 N N . SER A 1 82 ? 3.482 -12.597 -0.926 1.00 93.00 82 SER A N 1
ATOM 641 C CA . SER A 1 82 ? 4.386 -11.969 0.042 1.00 93.00 82 SER A CA 1
ATOM 642 C C . SER A 1 82 ? 3.640 -11.012 0.971 1.00 93.00 82 SER A C 1
ATOM 644 O O . SER A 1 82 ? 3.868 -11.027 2.179 1.00 93.00 82 SER A O 1
ATOM 646 N N . GLY A 1 83 ? 2.732 -10.201 0.424 1.00 91.88 83 GLY A N 1
ATOM 647 C CA . GLY A 1 83 ? 1.932 -9.254 1.196 1.00 91.88 83 GLY A CA 1
ATOM 648 C C . GLY A 1 83 ? 1.003 -9.957 2.176 1.00 91.88 83 GLY A C 1
ATOM 649 O O . GLY A 1 83 ? 0.973 -9.600 3.350 1.00 91.88 83 GLY A O 1
ATOM 650 N N . ILE A 1 84 ? 0.305 -11.001 1.727 1.00 90.94 84 ILE A N 1
ATOM 651 C CA . ILE A 1 84 ? -0.579 -11.817 2.569 1.00 90.94 84 ILE A CA 1
ATOM 652 C C . ILE A 1 84 ? 0.205 -12.479 3.709 1.00 90.94 84 ILE A C 1
ATOM 654 O O . ILE A 1 84 ? -0.219 -12.427 4.865 1.00 90.94 84 ILE A O 1
ATOM 658 N N . LEU A 1 85 ? 1.361 -13.073 3.402 1.00 91.50 85 LEU A N 1
ATOM 659 C CA . LEU A 1 85 ? 2.208 -13.728 4.398 1.00 91.50 85 LEU A CA 1
ATOM 660 C C . LEU A 1 85 ? 2.706 -12.732 5.446 1.00 91.50 85 LEU A C 1
ATOM 662 O O . LEU A 1 85 ? 2.565 -12.981 6.644 1.00 91.50 85 LEU A O 1
ATOM 666 N N . MET A 1 86 ? 3.236 -11.587 5.014 1.00 90.69 86 MET A N 1
ATOM 667 C CA . MET A 1 86 ? 3.743 -10.574 5.938 1.00 90.69 86 MET A CA 1
ATOM 668 C C . MET A 1 86 ? 2.614 -9.942 6.762 1.00 90.69 86 MET A C 1
ATOM 670 O O . MET A 1 86 ? 2.767 -9.763 7.971 1.00 90.69 86 MET A O 1
ATOM 674 N N . ALA A 1 87 ? 1.447 -9.702 6.157 1.00 89.69 87 ALA A N 1
ATOM 675 C CA . ALA A 1 87 ? 0.259 -9.238 6.869 1.00 89.69 87 ALA A CA 1
ATOM 676 C C . ALA A 1 87 ? -0.166 -10.223 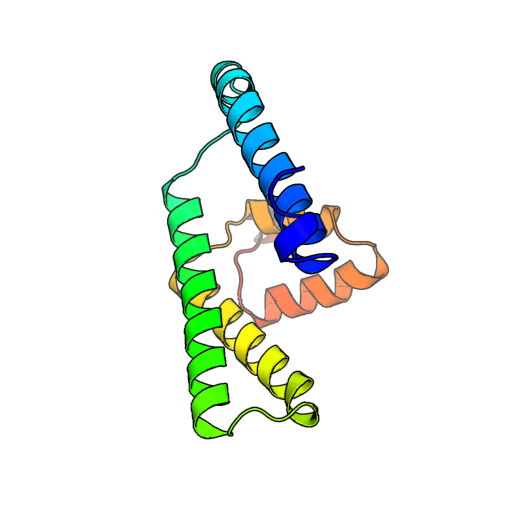7.969 1.00 89.69 87 ALA A C 1
ATOM 678 O O . ALA A 1 87 ? -0.532 -9.796 9.068 1.00 89.69 87 ALA A O 1
ATOM 679 N N . LYS A 1 88 ? -0.066 -11.536 7.716 1.00 87.44 88 LYS A N 1
ATOM 680 C CA . LYS A 1 88 ? -0.337 -12.572 8.722 1.00 87.44 88 LYS A CA 1
ATOM 681 C C . LYS A 1 88 ? 0.708 -12.574 9.840 1.00 87.44 88 LYS A C 1
ATOM 683 O O . LYS A 1 88 ? 0.333 -12.560 11.011 1.00 87.44 88 LYS A O 1
ATOM 688 N N . ILE A 1 89 ? 1.999 -12.537 9.500 1.00 88.44 89 ILE A N 1
ATOM 689 C CA . ILE A 1 89 ? 3.114 -12.518 10.470 1.00 88.44 89 ILE A CA 1
ATOM 690 C C . ILE A 1 89 ? 2.976 -11.338 11.432 1.00 88.44 89 ILE A C 1
ATOM 692 O O . ILE A 1 89 ? 3.097 -11.483 12.647 1.00 88.44 89 ILE A O 1
ATOM 696 N N . VAL A 1 90 ? 2.680 -10.166 10.882 1.00 88.69 90 VAL A N 1
ATOM 697 C CA . VAL A 1 90 ? 2.606 -8.914 11.632 1.00 88.69 90 VAL A CA 1
ATOM 698 C C . VAL A 1 90 ? 1.230 -8.727 12.306 1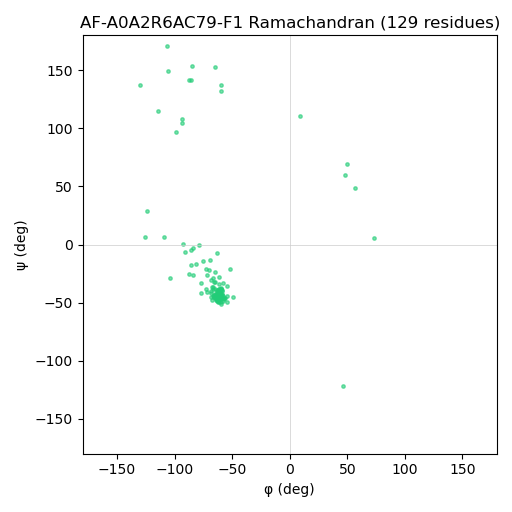.00 88.69 90 VAL A C 1
ATOM 700 O O . VAL A 1 90 ? 1.031 -7.781 13.075 1.00 88.69 90 VAL A O 1
ATOM 703 N N . ARG A 1 91 ? 0.286 -9.656 12.076 1.00 86.44 91 ARG A N 1
ATOM 704 C CA . ARG A 1 91 ? -1.116 -9.591 12.526 1.00 86.44 91 ARG A CA 1
ATOM 705 C C . ARG A 1 91 ? -1.712 -8.226 12.203 1.00 86.44 91 ARG A C 1
ATOM 707 O O . ARG A 1 91 ? -2.027 -7.438 13.098 1.00 86.44 91 ARG A O 1
ATOM 714 N N . LEU A 1 92 ? -1.711 -7.908 10.912 1.00 84.31 92 LEU A N 1
ATOM 715 C CA . LEU A 1 92 ? -2.140 -6.612 10.406 1.00 84.31 92 LEU A CA 1
ATOM 716 C C . LEU A 1 92 ? -3.649 -6.405 10.577 1.00 84.31 92 LEU A C 1
ATOM 718 O O . LEU A 1 92 ? -4.053 -5.312 10.950 1.00 84.31 92 LEU A O 1
ATOM 722 N N . PHE A 1 93 ? -4.442 -7.448 10.333 1.00 82.88 93 PHE A N 1
ATOM 723 C CA . PHE A 1 93 ? -5.899 -7.398 10.425 1.00 82.88 93 PHE A CA 1
ATOM 724 C C . PHE A 1 93 ? -6.391 -7.658 11.851 1.00 82.88 93 PHE A C 1
ATOM 726 O O . PHE A 1 93 ? -5.862 -8.531 12.545 1.00 82.88 93 PHE A O 1
ATOM 733 N N . ASN A 1 94 ? -7.429 -6.927 12.243 1.00 81.69 94 ASN A N 1
ATOM 734 C CA . ASN A 1 94 ? -8.217 -7.112 13.455 1.00 81.69 94 ASN A CA 1
ATOM 735 C C . ASN A 1 94 ? -9.599 -7.693 13.113 1.00 81.69 94 ASN A C 1
ATOM 737 O O . ASN A 1 94 ? -9.986 -7.783 11.949 1.00 81.69 94 ASN A O 1
ATOM 741 N N . GLU A 1 95 ? -10.352 -8.085 14.139 1.00 77.50 95 GLU A N 1
ATOM 742 C CA . GLU A 1 95 ? -11.705 -8.637 13.981 1.00 77.50 95 GLU A CA 1
ATOM 743 C C . GLU A 1 95 ? -12.674 -7.634 13.326 1.00 77.50 95 GLU A C 1
ATOM 745 O O . GLU A 1 95 ? -13.443 -8.013 12.443 1.00 77.50 95 GLU A O 1
ATOM 750 N N . ASP A 1 96 ? -12.556 -6.350 13.675 1.00 77.75 96 ASP A N 1
ATOM 751 C CA . ASP A 1 96 ? -13.392 -5.259 13.147 1.00 77.75 96 ASP A CA 1
ATOM 752 C C . ASP A 1 96 ? -13.108 -4.946 11.661 1.00 77.75 96 ASP A C 1
ATOM 754 O O . ASP A 1 96 ? -13.951 -4.398 10.939 1.00 77.75 96 ASP A O 1
ATOM 758 N N . ASP A 1 97 ? -11.922 -5.321 11.164 1.00 80.94 97 ASP A N 1
ATOM 759 C CA . ASP A 1 97 ? -11.526 -5.058 9.776 1.00 80.94 97 ASP A CA 1
ATOM 760 C C . ASP A 1 97 ? -12.297 -5.952 8.795 1.00 80.94 97 ASP A C 1
ATOM 762 O O . ASP A 1 97 ? -12.525 -5.562 7.648 1.00 80.94 97 ASP A O 1
ATOM 766 N N . TYR A 1 98 ? -12.751 -7.130 9.240 1.00 81.81 98 TYR A N 1
ATOM 767 C CA . TYR A 1 98 ? -13.560 -8.024 8.413 1.00 81.81 98 TYR A CA 1
ATOM 768 C C . TYR A 1 98 ? -14.878 -7.361 8.000 1.00 81.81 98 TYR A C 1
ATOM 770 O O . TYR A 1 98 ? -15.218 -7.361 6.816 1.00 81.81 98 TYR A O 1
ATOM 778 N N . GLU A 1 99 ? -15.617 -6.787 8.954 1.00 82.00 99 GLU A N 1
ATOM 779 C CA . GLU A 1 99 ? -16.912 -6.154 8.673 1.00 82.00 99 GLU A CA 1
ATOM 780 C C . GLU A 1 99 ? -16.733 -4.942 7.761 1.00 82.00 99 GLU A C 1
ATOM 782 O O . GLU A 1 99 ? -17.380 -4.852 6.717 1.00 82.00 99 GLU A O 1
ATOM 787 N N . THR A 1 100 ? -15.743 -4.102 8.072 1.00 84.62 100 THR A N 1
ATOM 788 C CA . THR A 1 100 ? -15.386 -2.932 7.260 1.00 84.62 100 THR A CA 1
ATOM 789 C C . THR A 1 100 ? -15.096 -3.305 5.801 1.00 84.62 100 THR A C 1
ATOM 791 O O . THR A 1 100 ? -15.575 -2.651 4.872 1.00 84.62 100 THR A O 1
ATOM 794 N N . ILE A 1 101 ? -14.334 -4.378 5.571 1.00 83.94 101 ILE A N 1
ATOM 795 C CA . ILE A 1 101 ? -13.977 -4.823 4.217 1.00 83.94 101 ILE A CA 1
ATOM 796 C C . ILE A 1 101 ? -15.184 -5.430 3.496 1.00 83.94 101 ILE A C 1
ATOM 798 O O . ILE A 1 101 ? -15.386 -5.170 2.308 1.00 83.94 101 ILE A O 1
ATOM 802 N N . MET A 1 102 ? -16.001 -6.227 4.185 1.00 84.44 102 MET A N 1
ATOM 803 C CA . MET A 1 102 ? -17.179 -6.848 3.573 1.00 84.44 102 MET A CA 1
ATOM 804 C C . MET A 1 102 ? -18.261 -5.827 3.216 1.00 84.44 102 MET A C 1
ATOM 806 O O . MET A 1 102 ? -18.979 -6.037 2.232 1.00 84.44 102 MET A O 1
ATOM 810 N N . ASP A 1 103 ? -18.363 -4.730 3.963 1.00 86.06 103 ASP A N 1
ATOM 811 C CA . ASP A 1 103 ? -19.291 -3.632 3.685 1.00 86.06 103 ASP A CA 1
ATOM 812 C C . ASP A 1 103 ? -18.825 -2.724 2.550 1.00 86.06 103 ASP A C 1
ATOM 814 O O . ASP A 1 103 ? -19.653 -2.261 1.765 1.00 86.06 103 ASP A O 1
ATOM 818 N N . ALA A 1 104 ? -17.514 -2.537 2.391 1.00 87.69 104 ALA A N 1
ATOM 819 C CA . ALA A 1 104 ? -16.955 -1.785 1.270 1.00 87.69 104 ALA A CA 1
ATOM 820 C C . ALA A 1 104 ? -17.035 -2.537 -0.074 1.00 87.69 104 ALA A C 1
ATOM 822 O O . ALA A 1 104 ? -16.948 -1.917 -1.137 1.00 87.69 104 ALA A O 1
ATOM 823 N N . LEU A 1 105 ? -17.174 -3.867 -0.050 1.00 87.12 105 LEU A N 1
ATOM 824 C CA . LEU A 1 105 ? -17.201 -4.695 -1.255 1.00 87.12 105 LEU A CA 1
ATOM 825 C C . LEU A 1 105 ? -18.613 -4.832 -1.854 1.00 87.12 105 LEU A C 1
ATOM 827 O O . LEU A 1 105 ? -19.587 -5.032 -1.121 1.00 87.12 105 LEU A O 1
ATOM 831 N N . PRO A 1 106 ? -18.735 -4.827 -3.196 1.00 84.62 106 PRO A N 1
ATOM 832 C CA . PRO A 1 106 ? -19.994 -5.129 -3.866 1.00 84.62 106 PRO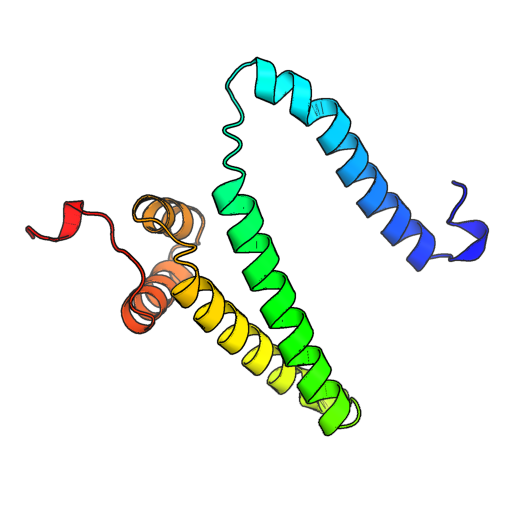 A CA 1
ATOM 833 C C . PRO A 1 106 ? -20.411 -6.586 -3.599 1.00 84.62 106 PRO A C 1
ATOM 835 O O . PRO A 1 106 ? -19.578 -7.462 -3.331 1.00 84.62 106 PRO A O 1
ATOM 838 N N . LYS A 1 107 ? -21.722 -6.854 -3.645 1.00 84.50 107 LYS A N 1
ATOM 839 C CA . LYS A 1 107 ? -22.324 -8.117 -3.173 1.00 84.50 10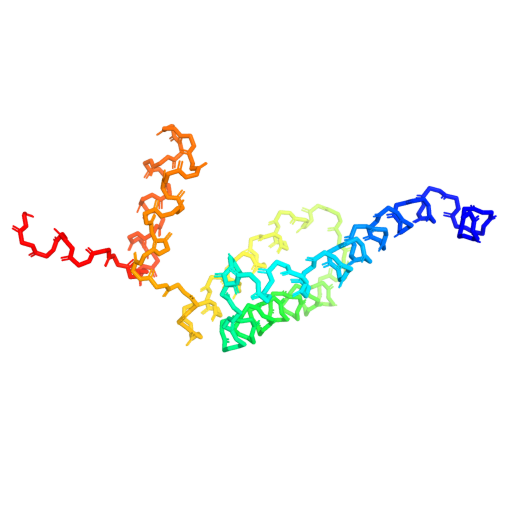7 LYS A CA 1
ATOM 840 C C . LYS A 1 107 ? -21.753 -9.350 -3.877 1.00 84.50 107 LYS A C 1
ATOM 842 O O . LYS A 1 107 ? -21.606 -10.397 -3.250 1.00 84.50 107 LYS A O 1
ATOM 847 N N . GLU A 1 108 ? -21.389 -9.214 -5.145 1.00 85.75 108 GLU A N 1
ATOM 848 C CA . GLU A 1 108 ? -20.848 -10.269 -6.002 1.00 85.75 108 GLU A CA 1
ATOM 849 C C . GLU A 1 108 ? -19.455 -10.718 -5.535 1.00 85.75 108 GLU A C 1
ATOM 851 O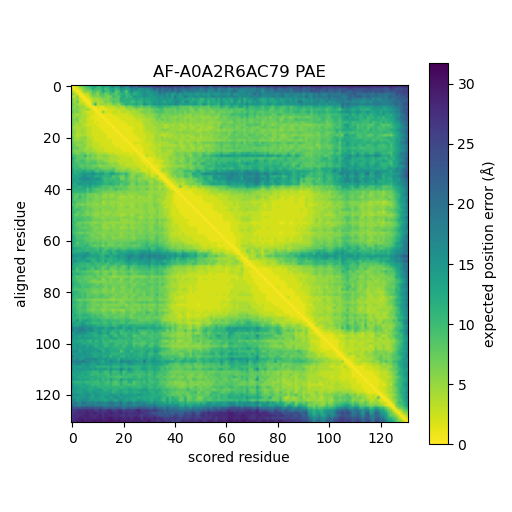 O . GLU A 1 108 ? -19.137 -11.907 -5.553 1.00 85.75 108 GLU A O 1
ATOM 856 N N . LEU A 1 109 ? -18.634 -9.779 -5.053 1.00 85.88 109 LEU A N 1
ATOM 857 C CA . LEU A 1 109 ? -17.276 -10.053 -4.571 1.00 85.88 109 LEU A CA 1
ATOM 858 C C . LEU A 1 109 ? -17.247 -10.486 -3.106 1.00 85.88 109 LEU A C 1
ATOM 860 O O . LEU A 1 109 ? -16.268 -11.090 -2.668 1.00 85.88 109 LEU A O 1
ATOM 864 N N . ARG A 1 110 ? -18.319 -10.232 -2.349 1.00 85.50 110 ARG A N 1
ATOM 865 C CA . ARG A 1 110 ? -18.402 -10.554 -0.919 1.00 85.50 110 ARG A CA 1
ATOM 866 C C . ARG A 1 110 ? -18.227 -12.053 -0.646 1.00 85.50 110 ARG A C 1
ATOM 868 O O . ARG A 1 110 ? -17.553 -12.430 0.308 1.00 85.50 110 ARG A O 1
ATOM 875 N N . LEU A 1 111 ? -18.776 -12.919 -1.504 1.00 85.12 111 LEU A N 1
ATOM 876 C CA . LEU A 1 111 ? -18.610 -14.376 -1.390 1.00 85.12 111 LEU A CA 1
ATOM 877 C C . LEU A 1 111 ? -17.159 -14.812 -1.619 1.00 85.12 111 LEU A C 1
ATOM 879 O O . LEU A 1 111 ? -16.620 -15.603 -0.844 1.00 85.12 111 LEU A O 1
ATOM 883 N N . PHE A 1 112 ? -16.516 -14.265 -2.651 1.00 85.69 112 PHE A N 1
ATOM 884 C CA . PHE A 1 112 ? -15.118 -14.555 -2.964 1.00 85.69 112 PHE A CA 1
ATOM 885 C C . PHE A 1 112 ? -14.174 -14.038 -1.874 1.00 85.69 112 PHE A C 1
ATOM 887 O O . PHE A 1 112 ? -13.286 -14.759 -1.420 1.00 85.69 112 PHE A O 1
ATOM 894 N N . ALA A 1 113 ? -14.411 -12.818 -1.395 1.00 83.69 113 ALA A N 1
ATOM 895 C CA . ALA A 1 113 ? -13.641 -12.216 -0.319 1.00 83.69 113 ALA A CA 1
ATOM 896 C C . ALA A 1 113 ? -13.785 -13.009 0.986 1.00 83.69 113 ALA A C 1
ATOM 898 O O . ALA A 1 113 ? -12.779 -13.295 1.630 1.00 83.69 113 ALA A O 1
ATOM 899 N N . LYS A 1 114 ? -14.999 -13.456 1.338 1.00 85.56 114 LYS A N 1
ATOM 900 C CA . LYS A 1 114 ? -15.225 -14.345 2.488 1.00 85.56 114 LYS A CA 1
ATOM 901 C C . LYS A 1 114 ? -14.466 -15.666 2.342 1.00 85.56 114 LYS A C 1
ATOM 903 O O . LYS A 1 114 ? -13.851 -16.120 3.304 1.00 85.56 114 LYS A O 1
ATOM 908 N N . TYR A 1 115 ? -14.489 -16.278 1.157 1.00 86.44 115 TYR A N 1
ATOM 909 C CA . TYR A 1 115 ? -13.745 -17.512 0.894 1.00 86.44 115 TYR A CA 1
ATOM 910 C C . TYR A 1 115 ? -12.234 -17.316 1.076 1.00 86.44 115 TYR A C 1
ATOM 912 O O . TYR A 1 115 ? -11.593 -18.110 1.764 1.00 86.44 115 TYR A O 1
ATOM 920 N N . LEU A 1 116 ? -11.669 -16.241 0.517 1.00 84.56 116 LEU A N 1
ATOM 921 C CA . LEU A 1 116 ? -10.259 -15.900 0.705 1.00 84.56 116 LEU A CA 1
ATOM 922 C C . LEU A 1 116 ? -9.926 -15.629 2.174 1.00 84.56 116 LEU A C 1
ATOM 924 O O . LEU A 1 116 ? -8.923 -16.138 2.661 1.00 84.56 116 LEU A O 1
ATOM 928 N N . TRP A 1 117 ? -10.771 -14.886 2.888 1.00 85.81 117 TRP A N 1
ATOM 929 C CA . TRP A 1 117 ? -10.560 -14.552 4.298 1.00 85.81 117 TRP A CA 1
ATOM 930 C C . TRP A 1 117 ? -10.478 -15.798 5.182 1.00 85.81 117 TRP A C 1
ATOM 932 O O . TRP A 1 117 ? -9.562 -15.932 5.992 1.00 85.81 117 TRP A O 1
ATOM 942 N N . LEU A 1 118 ? -11.397 -16.744 4.964 1.00 84.94 118 LEU A N 1
ATOM 943 C CA . LEU A 1 118 ? -11.407 -18.035 5.652 1.00 84.94 118 LEU A CA 1
ATOM 944 C C . LEU A 1 118 ? -10.196 -18.889 5.270 1.00 84.94 118 LEU A C 1
ATOM 946 O O . LEU A 1 118 ? -9.551 -19.467 6.138 1.00 84.94 118 LEU A O 1
ATOM 950 N N . LYS A 1 119 ? -9.852 -18.949 3.979 1.00 87.69 119 LYS A N 1
ATOM 951 C CA . LYS A 1 119 ? -8.718 -19.745 3.488 1.00 87.69 119 LYS A CA 1
ATOM 952 C C . LYS A 1 119 ? -7.370 -19.234 4.002 1.00 87.69 119 LYS A C 1
ATOM 954 O O . LYS A 1 119 ? -6.449 -20.022 4.188 1.00 87.69 119 LYS A O 1
ATOM 959 N N . LEU A 1 120 ? -7.250 -17.925 4.199 1.00 83.31 120 LEU A N 1
ATOM 960 C CA . LEU A 1 120 ? -6.043 -17.277 4.713 1.00 83.31 120 LEU A CA 1
ATOM 961 C C . LEU A 1 120 ? -5.978 -17.266 6.247 1.00 83.31 120 LEU A C 1
ATOM 963 O O . LEU A 1 120 ? -4.934 -16.912 6.806 1.00 83.31 120 LEU A O 1
ATOM 967 N N . ASP A 1 121 ? -7.040 -17.741 6.912 1.00 82.31 121 ASP A N 1
ATOM 968 C CA . ASP A 1 121 ? -7.122 -17.875 8.366 1.00 82.31 121 ASP A CA 1
ATOM 969 C C . ASP A 1 121 ? -6.878 -16.515 9.053 1.00 82.31 121 ASP A C 1
ATOM 971 O O . ASP A 1 121 ? -6.030 -16.344 9.930 1.00 82.31 121 ASP A O 1
ATOM 975 N N . PHE A 1 122 ? -7.591 -15.502 8.549 1.00 82.69 122 PHE A N 1
ATOM 976 C CA . PHE A 1 122 ? -7.644 -14.157 9.116 1.00 82.69 122 PHE A CA 1
ATOM 977 C C . PHE A 1 122 ? -8.706 -14.064 10.225 1.00 82.69 122 PHE A C 1
ATOM 979 O O . PHE A 1 122 ? -9.675 -14.829 10.210 1.00 82.69 122 PHE A O 1
ATOM 986 N N . PRO A 1 123 ? -8.550 -13.133 11.191 1.00 78.75 123 PRO A N 1
ATOM 987 C CA . PRO A 1 123 ? -9.471 -13.015 12.319 1.00 78.75 123 PRO A CA 1
ATOM 988 C C . PRO A 1 123 ? -10.903 -12.736 11.850 1.00 78.75 123 PRO A C 1
ATOM 990 O O . PRO A 1 123 ? -11.132 -11.950 10.932 1.00 78.75 123 PRO A O 1
ATOM 993 N N . LEU A 1 124 ? -11.863 -13.415 12.475 1.00 79.75 124 LEU A N 1
ATOM 994 C CA . LEU A 1 124 ? -13.298 -13.263 12.235 1.00 79.75 124 LEU A CA 1
ATOM 995 C C . LEU A 1 124 ? -13.922 -12.494 13.404 1.00 79.75 124 LEU A C 1
ATOM 997 O O . LEU A 1 124 ? -13.454 -12.662 14.530 1.00 79.75 124 LEU A O 1
ATOM 1001 N N . PRO A 1 125 ? -14.996 -11.719 13.176 1.00 72.19 125 PRO A N 1
ATOM 1002 C CA . PRO A 1 125 ? -15.700 -11.041 14.253 1.00 72.19 125 PRO A CA 1
ATOM 1003 C C . PRO A 1 125 ? -16.233 -12.056 15.270 1.00 72.19 125 PRO A C 1
ATOM 1005 O O . PRO A 1 125 ? -16.862 -13.060 14.911 1.00 72.19 125 PRO A O 1
ATOM 1008 N N . SER A 1 126 ? -15.982 -11.777 16.550 1.00 58.38 126 SER A N 1
ATOM 1009 C CA . SER A 1 126 ? -16.357 -12.603 17.707 1.00 58.38 126 SER A CA 1
ATOM 1010 C C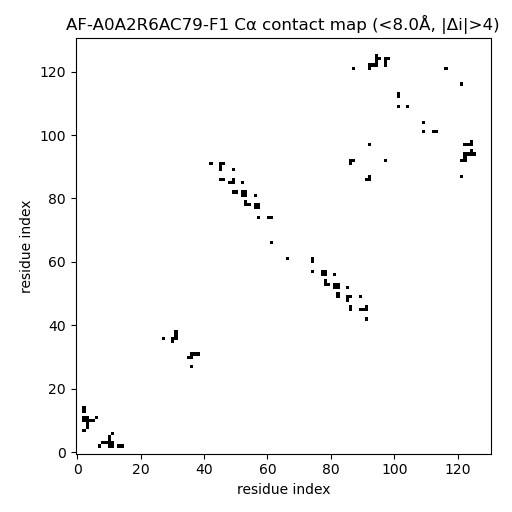 . SER A 1 126 ? -17.839 -13.010 17.766 1.00 58.38 126 SER A C 1
ATOM 1012 O O . SER A 1 126 ? -18.154 -14.052 18.337 1.00 58.38 126 SER A O 1
ATOM 1014 N N . SER A 1 127 ? -18.738 -12.292 17.082 1.00 53.03 127 SER A N 1
ATOM 1015 C CA . SER A 1 127 ? -20.176 -12.602 16.992 1.00 53.03 127 SER A CA 1
ATOM 1016 C C . SER A 1 127 ? -20.520 -13.937 16.301 1.00 53.03 127 SER A C 1
ATOM 1018 O O . SER A 1 127 ? -21.689 -14.320 16.288 1.00 53.03 127 SER A O 1
ATOM 1020 N N . LYS A 1 128 ? -19.555 -14.648 15.701 1.00 50.91 128 LYS A N 1
ATOM 1021 C CA . LYS A 1 128 ? -19.794 -15.916 14.981 1.00 50.91 128 LYS A CA 1
ATOM 1022 C C . LYS A 1 128 ? -19.275 -17.182 15.655 1.00 50.91 128 LYS A C 1
ATOM 1024 O O . LYS A 1 128 ? -19.336 -18.241 15.038 1.00 50.91 128 LYS A O 1
ATOM 1029 N N . LYS A 1 129 ? -18.768 -17.104 16.887 1.00 42.25 129 LYS A N 1
ATOM 1030 C CA . LYS A 1 129 ? -18.411 -18.319 17.637 1.00 42.25 129 LYS A CA 1
ATOM 1031 C C . LYS A 1 129 ? -19.622 -19.082 18.197 1.00 42.25 129 LYS A C 1
ATOM 1033 O O . LYS A 1 129 ? -19.453 -20.254 18.505 1.00 42.25 129 LYS A O 1
ATOM 1038 N N . ASP A 1 130 ? -20.813 -18.473 18.217 1.00 39.88 130 ASP A N 1
ATOM 1039 C CA . ASP A 1 130 ? -22.002 -19.024 18.889 1.00 39.88 130 ASP A CA 1
ATOM 1040 C C . ASP A 1 130 ? -23.244 -19.195 17.978 1.00 39.88 130 ASP A C 1
ATOM 1042 O O . ASP A 1 130 ? -24.374 -19.121 18.462 1.00 39.88 130 ASP A O 1
ATOM 1046 N N . ALA A 1 131 ? -23.072 -19.417 16.666 1.00 37.09 131 ALA A N 1
ATOM 1047 C CA . ALA A 1 131 ? -24.184 -19.729 15.750 1.00 37.09 131 ALA A CA 1
ATOM 1048 C C . ALA A 1 131 ? -23.897 -20.942 14.860 1.00 37.09 131 ALA A C 1
ATOM 1050 O O . ALA A 1 131 ? -22.855 -20.924 14.163 1.00 37.09 131 ALA A O 1
#

Mean predicted aligned error: 8.64 Å

Solvent-accessible surface area (backbone atoms only — not comparable to full-atom values): 7492 Å² total; per-residue (Å²): 123,86,46,35,90,79,41,47,70,63,20,47,54,50,51,52,53,50,50,52,51,51,50,48,63,66,52,44,58,62,42,37,75,70,67,77,49,85,83,55,67,67,60,52,52,42,52,50,55,22,52,51,47,17,53,52,54,35,51,54,52,35,66,74,66,60,72,54,82,90,46,49,68,56,46,52,51,52,25,50,52,43,29,54,52,39,32,57,76,63,56,62,70,50,36,72,49,46,58,56,52,53,69,73,41,58,78,82,52,36,60,57,50,50,51,50,41,60,74,68,69,56,60,66,52,78,89,59,82,82,117

Secondary structure (DSSP, 8-state):
--SHHHHHHHHHHHHHHHHHHHHHHHHHHHHHHTT-----HHHHHHHHHHHHHHHHHHHHHHHHHT--GGGHHHHHHHHHHHHHHHHHHTT---HHHHHHHHHHS-HHHHHHHHHHHHHTT----GGGTT-

Foldseek 3Di:
DVQCVPPPPVSVVVVVVVVVVVVCVVVVVVCVVVVNDDDDVLLVVLQVQLQVQLVVQLVVVCVVVVDDPVCVVVSVVRSVVSSLVSCVVSVNDDQVVLVVVLVVDDPVCSVVVVVVCVVSVRHHHPVPPPD